Protein AF-A0A257PI88-F1 (afdb_monomer)

Structure (mmCIF, N/CA/C/O backbone):
data_AF-A0A257PI88-F1
#
_entry.id   AF-A0A257PI88-F1
#
loop_
_atom_site.group_PDB
_atom_site.id
_atom_site.type_symbol
_atom_site.label_atom_id
_atom_site.label_alt_id
_atom_site.label_comp_id
_atom_site.label_asym_id
_atom_site.label_entity_id
_atom_site.label_seq_id
_atom_site.pdbx_PDB_ins_code
_atom_site.Cartn_x
_atom_site.Cartn_y
_atom_site.Cartn_z
_atom_site.occupancy
_atom_site.B_iso_or_equiv
_atom_site.auth_seq_id
_atom_site.auth_comp_id
_atom_site.auth_asym_id
_atom_site.auth_atom_id
_atom_site.pdbx_PDB_model_num
ATOM 1 N N . MET A 1 1 ? -7.102 11.165 6.291 1.00 82.50 1 MET A N 1
ATOM 2 C CA . MET A 1 1 ? -8.168 10.139 6.265 1.00 82.50 1 MET A CA 1
ATOM 3 C C . MET A 1 1 ? -8.264 9.341 7.558 1.00 82.50 1 MET A C 1
ATOM 5 O O . MET A 1 1 ? -9.272 9.478 8.223 1.00 82.50 1 MET A O 1
ATOM 9 N N . ARG A 1 2 ? -7.258 8.541 7.948 1.00 88.25 2 ARG A N 1
ATOM 10 C CA . ARG A 1 2 ? -7.334 7.703 9.169 1.00 88.25 2 ARG A CA 1
ATOM 11 C C . ARG A 1 2 ? -7.751 8.501 10.415 1.00 88.25 2 ARG A C 1
ATOM 13 O O . ARG A 1 2 ? -8.735 8.146 11.039 1.00 88.25 2 ARG A O 1
ATOM 20 N N . VAL A 1 3 ? -7.130 9.664 10.641 1.00 89.06 3 VAL A N 1
ATOM 21 C CA . VAL A 1 3 ? -7.509 10.586 11.733 1.00 89.06 3 VAL A CA 1
ATOM 22 C C . VAL A 1 3 ? -8.974 11.042 11.683 1.00 89.06 3 VAL A C 1
ATOM 24 O O . VAL A 1 3 ? -9.601 11.195 12.724 1.00 89.06 3 VAL A O 1
ATOM 27 N N . PHE A 1 4 ? -9.549 11.224 10.490 1.00 88.81 4 PHE A N 1
ATOM 28 C CA . PHE A 1 4 ? -10.968 11.558 10.350 1.00 88.81 4 PHE A CA 1
ATOM 29 C C . PHE A 1 4 ? -11.846 10.378 10.777 1.00 88.81 4 PHE A C 1
ATOM 31 O O . PHE A 1 4 ? -12.784 10.591 11.530 1.00 88.81 4 PHE A O 1
ATOM 38 N N . LEU A 1 5 ? -11.517 9.145 10.358 1.00 88.12 5 LEU A N 1
ATOM 39 C CA . LEU A 1 5 ? -12.254 7.948 10.790 1.00 88.12 5 LEU A CA 1
ATOM 40 C C . LEU A 1 5 ? -12.202 7.783 12.305 1.00 88.12 5 LEU A C 1
ATOM 42 O O . LEU A 1 5 ? -13.233 7.525 12.905 1.00 88.12 5 LEU A O 1
ATOM 46 N N . HIS A 1 6 ? -11.036 7.986 12.925 1.00 87.75 6 HIS A N 1
ATOM 47 C CA . HIS A 1 6 ? -10.910 7.900 14.381 1.00 87.75 6 HIS A CA 1
ATOM 48 C C . HIS A 1 6 ? -11.809 8.891 15.104 1.00 87.75 6 HIS A C 1
ATOM 50 O O . HIS A 1 6 ? -12.563 8.486 15.980 1.00 87.75 6 HIS A O 1
ATOM 56 N N . ASN A 1 7 ? -11.786 10.164 14.707 1.00 89.81 7 ASN A N 1
ATOM 57 C CA . ASN A 1 7 ? -12.647 11.170 15.329 1.00 89.81 7 ASN A CA 1
ATOM 58 C C . ASN A 1 7 ? -14.136 10.911 15.048 1.00 89.81 7 ASN A C 1
ATOM 60 O O . ASN A 1 7 ? -14.965 11.118 15.925 1.00 89.81 7 ASN A O 1
ATOM 64 N N . TYR A 1 8 ? -14.478 10.445 13.845 1.00 89.25 8 TYR A N 1
ATOM 65 C CA . TYR A 1 8 ? -15.864 10.177 13.464 1.00 89.25 8 TYR A CA 1
ATOM 66 C C . TYR A 1 8 ? -16.458 8.962 14.193 1.00 89.25 8 TYR A C 1
ATOM 68 O O . TYR A 1 8 ? -17.615 9.011 14.597 1.00 89.25 8 TYR A O 1
ATOM 76 N N . ILE A 1 9 ? -15.675 7.891 14.362 1.00 85.81 9 ILE A N 1
ATOM 77 C CA . ILE A 1 9 ? -16.125 6.630 14.970 1.00 85.81 9 ILE A CA 1
ATOM 78 C C . ILE A 1 9 ? -16.066 6.698 16.495 1.00 85.81 9 ILE A C 1
ATOM 80 O O . ILE A 1 9 ? -17.042 6.358 17.150 1.00 85.81 9 ILE A O 1
ATOM 84 N N . ALA A 1 10 ? -14.933 7.124 17.061 1.00 85.06 10 ALA A N 1
ATOM 85 C CA . ALA A 1 10 ? -14.736 7.108 18.511 1.00 85.06 10 ALA A CA 1
ATOM 86 C C . ALA A 1 10 ? -15.400 8.298 19.219 1.00 85.06 10 ALA A C 1
ATOM 88 O O . ALA A 1 10 ? -15.566 8.248 20.432 1.00 85.06 10 ALA A O 1
ATOM 89 N N . GLN A 1 11 ? -15.738 9.362 18.476 1.00 89.06 11 GLN A N 1
ATOM 90 C CA . GLN A 1 11 ? -16.350 10.595 18.991 1.00 89.06 11 GLN A CA 1
ATOM 91 C C . GLN A 1 11 ? -15.716 11.091 20.310 1.00 89.06 11 GLN A C 1
ATOM 93 O O . GLN A 1 11 ? -16.428 11.325 21.286 1.00 89.06 11 GLN A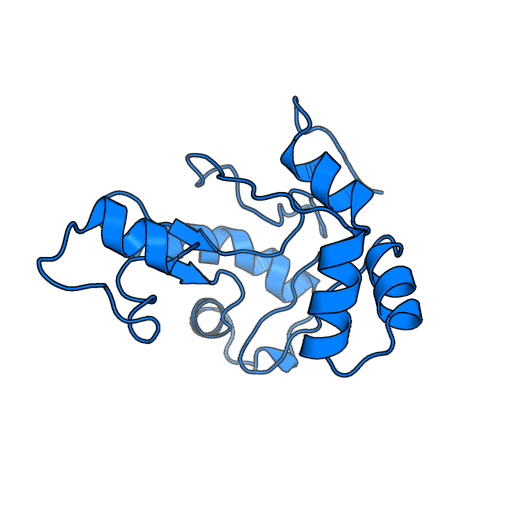 O 1
ATOM 98 N N . PRO A 1 12 ? -14.376 11.220 20.378 1.00 88.75 12 PRO A N 1
ATOM 99 C CA . PRO A 1 12 ? -13.703 11.601 21.612 1.00 88.75 12 PRO A CA 1
ATOM 100 C C . PRO A 1 12 ? -13.987 13.067 21.972 1.00 88.75 12 PRO A C 1
ATOM 102 O O . PRO A 1 12 ? -14.122 13.918 21.095 1.00 88.75 12 PRO A O 1
ATOM 105 N N . GLU A 1 13 ? -13.953 13.387 23.267 1.00 93.31 13 GLU A N 1
ATOM 106 C CA . GLU A 1 13 ? -14.075 14.766 23.778 1.00 93.31 13 GLU A CA 1
ATOM 107 C C . GLU A 1 13 ? -12.959 15.701 23.273 1.00 93.31 13 GLU A C 1
ATOM 109 O O . GLU A 1 13 ? -13.121 16.919 23.211 1.00 93.31 13 GLU A O 1
ATOM 114 N N . THR A 1 14 ? -11.801 15.142 22.905 1.00 92.81 14 THR A N 1
ATOM 115 C CA . THR A 1 14 ? -10.667 15.895 22.350 1.00 92.81 14 THR A CA 1
ATOM 116 C C . THR A 1 14 ? -10.189 15.283 21.034 1.00 92.81 14 THR A C 1
ATOM 118 O O . THR A 1 14 ? -10.302 14.069 20.859 1.00 92.81 14 THR A O 1
ATOM 121 N N . PRO A 1 15 ? -9.633 16.085 20.102 1.00 91.19 15 PRO A N 1
ATOM 122 C CA . PRO A 1 15 ? -9.213 15.578 18.801 1.00 91.19 15 PRO A CA 1
ATOM 123 C C . PRO A 1 15 ? -8.212 14.422 18.896 1.00 91.19 15 PRO A C 1
ATOM 125 O O . PRO A 1 15 ? -7.188 14.521 19.574 1.00 91.19 15 PRO A O 1
ATOM 128 N N . TYR A 1 16 ? -8.475 13.349 18.149 1.00 89.31 16 TYR A N 1
ATOM 129 C CA . TYR A 1 16 ? -7.611 12.168 18.135 1.00 89.31 16 TYR A CA 1
ATOM 130 C C . TYR A 1 16 ? -6.194 12.497 17.641 1.00 89.31 16 TYR A C 1
ATOM 132 O O . TYR A 1 16 ? -6.015 13.172 16.621 1.00 89.31 16 TYR A O 1
ATOM 140 N N . SER A 1 17 ? -5.178 11.970 18.327 1.00 87.88 17 SER A N 1
ATOM 141 C CA . SER A 1 17 ? -3.773 1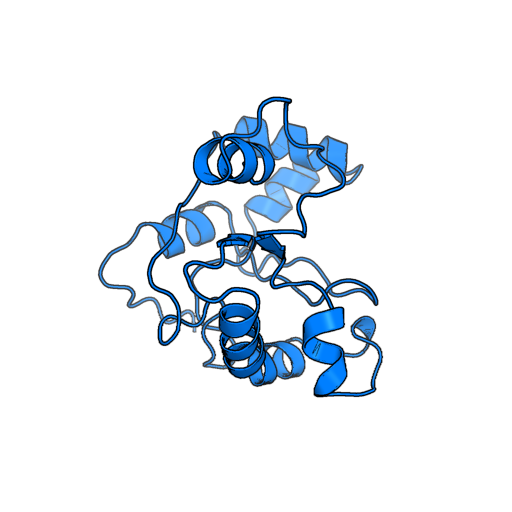2.194 17.977 1.00 87.88 17 SER A CA 1
ATOM 142 C C . SER A 1 17 ? -3.382 11.480 16.681 1.00 87.88 17 SER A C 1
ATOM 144 O O . SER A 1 17 ? -3.657 10.294 16.492 1.00 87.88 17 SER A O 1
ATOM 146 N N . ILE A 1 18 ? -2.635 12.168 15.811 1.00 85.38 18 ILE A N 1
ATOM 147 C CA . ILE A 1 18 ? -2.070 11.572 14.588 1.00 85.38 18 ILE A CA 1
ATOM 148 C C . ILE A 1 18 ? -1.046 10.460 14.881 1.00 85.38 18 ILE A C 1
ATOM 150 O O . ILE A 1 18 ? -0.767 9.632 14.016 1.00 85.38 18 ILE A O 1
ATOM 154 N N . ASN A 1 19 ? -0.506 10.412 16.099 1.00 86.12 19 ASN A N 1
ATOM 155 C CA . ASN A 1 19 ? 0.454 9.388 16.513 1.00 86.12 19 ASN A CA 1
ATOM 156 C C . ASN A 1 19 ? -0.223 8.139 17.104 1.00 86.12 19 ASN A C 1
ATOM 158 O O . ASN A 1 19 ? 0.450 7.138 17.309 1.00 86.12 19 ASN A O 1
ATOM 162 N N . ALA A 1 20 ? -1.539 8.177 17.336 1.00 82.56 20 ALA A N 1
ATOM 163 C CA . ALA A 1 20 ? -2.323 7.080 17.910 1.00 82.56 20 ALA A CA 1
ATOM 164 C C . ALA A 1 20 ? -3.193 6.358 16.857 1.00 82.56 20 ALA A C 1
ATOM 166 O O . ALA A 1 20 ? -4.140 5.644 17.159 1.00 82.56 20 ALA A O 1
ATOM 167 N N . LEU A 1 21 ? -2.900 6.530 15.562 1.00 83.19 21 LEU A N 1
ATOM 168 C CA . LEU A 1 21 ? -3.774 6.019 14.496 1.00 83.19 21 LEU A CA 1
ATOM 169 C C . LEU A 1 21 ? -3.814 4.481 14.405 1.00 83.19 21 LEU A C 1
ATOM 171 O O . LEU A 1 21 ? -4.609 3.932 13.640 1.00 83.19 21 LEU A O 1
ATOM 175 N N . THR A 1 22 ? -2.950 3.766 15.116 1.00 81.38 22 THR A N 1
ATOM 176 C CA . THR A 1 22 ? -2.940 2.298 15.136 1.00 81.38 22 THR A CA 1
ATOM 177 C C . THR A 1 22 ? -4.045 1.687 15.990 1.00 81.38 22 THR A C 1
ATOM 179 O O . THR A 1 22 ? -4.303 0.502 15.831 1.00 81.38 22 THR A O 1
ATOM 182 N N . ASP A 1 23 ? -4.737 2.480 16.810 1.00 77.00 23 ASP A N 1
ATOM 183 C CA . ASP A 1 23 ? -5.718 1.971 17.778 1.00 77.00 23 ASP A CA 1
ATOM 184 C C . ASP A 1 23 ? -6.936 1.313 17.106 1.00 77.00 23 ASP A C 1
ATOM 186 O O . ASP A 1 23 ? -7.434 0.301 17.579 1.00 77.00 23 ASP A O 1
ATOM 190 N N . PHE A 1 24 ? -7.372 1.839 15.954 1.00 76.19 24 PHE A N 1
ATOM 191 C CA . PHE A 1 24 ? -8.518 1.289 15.197 1.00 76.19 24 PHE A CA 1
ATOM 192 C C . PHE A 1 24 ? -8.238 1.034 13.716 1.00 76.19 24 PHE A C 1
ATOM 194 O O . PHE A 1 24 ? -9.108 0.577 12.973 1.00 76.19 24 PHE A O 1
ATOM 201 N N . THR A 1 25 ? -7.048 1.400 13.233 1.00 87.94 25 THR A N 1
ATOM 202 C CA . THR A 1 25 ? -6.715 1.222 11.817 1.00 87.94 25 THR A CA 1
ATOM 203 C C . THR A 1 25 ? -5.318 0.658 11.653 1.00 87.94 25 THR A C 1
ATOM 205 O O . THR A 1 25 ? -4.378 1.126 12.294 1.00 87.94 25 THR A O 1
ATOM 208 N N . ALA A 1 26 ? -5.153 -0.267 10.716 1.00 92.00 26 ALA A N 1
ATOM 209 C CA . ALA A 1 26 ? -3.854 -0.830 10.373 1.00 92.00 26 ALA A CA 1
ATOM 210 C C . ALA A 1 26 ? -3.432 -0.439 8.951 1.00 92.00 26 ALA A C 1
ATOM 212 O O . ALA A 1 26 ? -4.225 0.047 8.140 1.00 92.00 26 ALA A O 1
ATOM 213 N N . VAL A 1 27 ? -2.148 -0.627 8.657 1.00 94.06 27 VAL A N 1
ATOM 214 C CA . VAL A 1 27 ? -1.588 -0.501 7.309 1.00 94.06 27 VAL A CA 1
ATOM 215 C C . VAL A 1 27 ? -1.241 -1.905 6.846 1.00 94.06 27 VAL A C 1
ATOM 217 O O . VAL A 1 27 ? -0.401 -2.547 7.469 1.00 94.06 27 VAL A O 1
ATOM 220 N N . GLU A 1 28 ? -1.885 -2.385 5.781 1.00 94.69 28 GLU A N 1
ATOM 221 C CA . GLU A 1 28 ? -1.734 -3.783 5.343 1.00 94.69 28 GLU A CA 1
ATOM 222 C C . GLU A 1 28 ? -0.286 -4.123 4.984 1.00 94.69 28 GLU A C 1
ATOM 224 O O . GLU A 1 28 ? 0.161 -5.240 5.218 1.00 94.69 28 GLU A O 1
ATOM 229 N N . SER A 1 29 ? 0.460 -3.148 4.464 1.00 96.62 29 SER A N 1
ATOM 230 C CA . SER A 1 29 ? 1.836 -3.337 4.026 1.00 96.62 29 SER A CA 1
ATOM 231 C C . SER A 1 29 ? 2.855 -3.371 5.166 1.00 96.62 29 SER A C 1
ATOM 233 O O . SER A 1 29 ? 4.041 -3.529 4.898 1.00 96.62 29 SER A O 1
ATOM 235 N N . ALA A 1 30 ? 2.458 -3.235 6.436 1.00 96.94 30 ALA A N 1
ATOM 236 C CA . ALA A 1 30 ? 3.409 -3.287 7.545 1.00 96.94 30 ALA A CA 1
ATOM 237 C C . ALA A 1 30 ? 4.027 -4.691 7.691 1.00 96.94 30 ALA A C 1
ATOM 239 O O . ALA A 1 30 ? 3.319 -5.683 7.876 1.00 96.94 30 ALA A O 1
ATOM 240 N N . ALA A 1 31 ? 5.362 -4.769 7.668 1.00 97.06 31 ALA A N 1
ATOM 241 C CA . ALA A 1 31 ? 6.115 -6.026 7.741 1.00 97.06 31 ALA A CA 1
ATOM 242 C C . ALA A 1 31 ? 5.799 -6.860 8.995 1.00 97.06 31 ALA A C 1
ATOM 244 O O . ALA A 1 31 ? 5.832 -8.090 8.949 1.00 97.06 31 ALA A O 1
ATOM 245 N N . ALA A 1 32 ? 5.428 -6.197 10.095 1.00 96.38 32 ALA A N 1
ATOM 246 C CA . ALA A 1 32 ? 5.065 -6.834 11.359 1.00 96.38 32 ALA A CA 1
ATOM 247 C C . ALA A 1 32 ? 3.943 -7.878 11.218 1.00 96.38 32 ALA A C 1
ATOM 249 O O . ALA A 1 32 ? 3.951 -8.870 11.938 1.00 96.38 32 ALA A O 1
ATOM 250 N N . PHE A 1 33 ? 3.017 -7.704 10.269 1.00 97.06 33 PHE A N 1
ATOM 251 C CA . PHE A 1 33 ? 1.936 -8.670 10.050 1.00 97.06 33 PHE A CA 1
ATOM 252 C C . PHE A 1 33 ? 2.372 -9.912 9.261 1.00 97.06 33 PHE A C 1
ATOM 254 O O . PHE A 1 33 ? 1.684 -10.928 9.279 1.00 97.06 33 PHE A O 1
ATOM 261 N N . PHE A 1 34 ? 3.522 -9.859 8.587 1.00 97.81 34 PHE A N 1
ATOM 262 C CA . PHE A 1 34 ? 4.074 -10.979 7.822 1.00 97.81 34 PHE A CA 1
ATOM 263 C C . PHE A 1 34 ? 5.098 -11.785 8.629 1.00 97.81 34 PHE A C 1
ATOM 265 O O . PHE A 1 34 ? 5.243 -12.983 8.393 1.00 97.81 34 PHE A O 1
ATOM 272 N N . ALA A 1 35 ? 5.763 -11.158 9.604 1.00 96.44 35 ALA A N 1
ATOM 273 C CA . ALA A 1 35 ? 6.795 -11.775 10.440 1.00 96.44 35 ALA A CA 1
ATOM 274 C C . ALA A 1 35 ? 6.369 -13.075 11.166 1.00 96.44 35 ALA A C 1
ATOM 276 O O . ALA A 1 35 ? 7.190 -13.988 11.248 1.00 96.44 35 ALA A O 1
ATOM 277 N N . PRO A 1 36 ? 5.110 -13.250 11.631 1.00 96.81 36 PRO A N 1
ATOM 278 C CA . PRO A 1 36 ? 4.670 -14.523 12.215 1.00 96.81 36 PRO A CA 1
ATOM 279 C C . PRO A 1 36 ? 4.709 -15.710 11.241 1.00 96.81 36 PRO A C 1
ATOM 281 O O . PRO A 1 36 ? 4.628 -16.862 11.663 1.00 96.81 36 PRO A O 1
ATOM 284 N N . TYR A 1 37 ? 4.798 -15.443 9.937 1.00 97.25 37 TYR A N 1
ATOM 285 C CA . TYR A 1 37 ? 4.702 -16.449 8.885 1.00 97.25 37 TYR A CA 1
ATOM 286 C C . TYR A 1 37 ? 6.013 -16.788 8.197 1.00 97.25 37 TYR A C 1
ATOM 288 O O . TYR A 1 37 ? 6.087 -17.821 7.527 1.00 97.25 37 TYR A O 1
ATOM 296 N N . ASP A 1 38 ? 7.009 -15.923 8.325 1.00 95.94 38 ASP A N 1
ATOM 297 C CA . ASP A 1 38 ? 8.325 -16.093 7.733 1.00 95.94 38 ASP A CA 1
ATOM 298 C C . ASP A 1 38 ? 9.328 -15.261 8.539 1.00 95.94 38 ASP A C 1
ATOM 300 O O . ASP A 1 38 ? 9.146 -14.059 8.719 1.00 95.94 38 ASP A O 1
ATOM 304 N N . ALA A 1 39 ? 10.369 -15.920 9.045 1.00 95.00 39 ALA A N 1
ATOM 305 C CA . ALA A 1 39 ? 11.361 -15.307 9.923 1.00 95.00 39 ALA A CA 1
ATOM 306 C C . ALA A 1 39 ? 12.405 -14.463 9.170 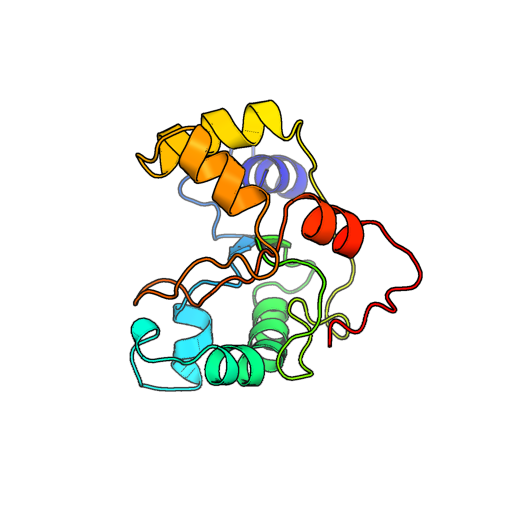1.00 95.00 39 ALA A C 1
ATOM 308 O O . ALA A 1 39 ? 13.208 -13.778 9.806 1.00 95.00 39 ALA A O 1
ATOM 309 N N . ARG A 1 40 ? 12.444 -14.525 7.830 1.00 96.38 40 ARG A N 1
ATOM 310 C CA . ARG A 1 40 ? 13.334 -13.665 7.039 1.00 96.38 40 ARG A CA 1
ATOM 311 C C . ARG A 1 40 ? 12.907 -12.195 7.193 1.00 96.38 40 ARG A C 1
ATOM 313 O O . ARG A 1 40 ? 11.716 -11.919 7.336 1.00 96.38 40 ARG A O 1
ATOM 320 N N . PRO A 1 41 ? 13.845 -11.235 7.115 1.00 95.06 41 PRO A N 1
ATOM 321 C CA . PRO A 1 41 ? 13.484 -9.822 7.076 1.00 95.06 41 PRO A CA 1
ATOM 322 C C . PRO A 1 41 ? 12.594 -9.527 5.862 1.00 95.06 41 PRO A C 1
ATOM 324 O O . PRO A 1 41 ? 12.786 -10.105 4.790 1.00 95.06 41 PRO A O 1
ATOM 327 N N . ALA A 1 42 ? 11.641 -8.602 6.003 1.00 94.38 42 ALA A N 1
ATOM 328 C CA . ALA A 1 42 ? 10.680 -8.304 4.937 1.00 94.38 42 ALA A CA 1
ATOM 329 C C . ALA A 1 42 ? 11.337 -7.771 3.651 1.00 94.38 42 ALA A C 1
ATOM 331 O O . ALA A 1 42 ? 10.815 -8.003 2.559 1.00 94.38 42 ALA A O 1
ATOM 332 N N . SER A 1 43 ? 12.515 -7.145 3.748 1.00 94.00 43 SER A N 1
ATOM 333 C CA . SER A 1 43 ? 13.318 -6.751 2.582 1.00 94.00 43 SER A CA 1
ATOM 334 C C . SER A 1 43 ? 13.807 -7.936 1.739 1.00 94.00 43 SER A C 1
ATOM 336 O O . SER A 1 43 ? 14.092 -7.762 0.554 1.00 94.00 43 SER A O 1
ATOM 338 N N . ALA A 1 44 ? 13.877 -9.140 2.315 1.00 95.75 44 ALA A N 1
ATOM 339 C CA . ALA A 1 44 ? 14.259 -10.368 1.623 1.00 95.75 44 ALA A CA 1
ATOM 340 C C . ALA A 1 44 ? 13.069 -11.093 0.973 1.00 95.75 44 ALA A C 1
ATOM 342 O O . ALA A 1 44 ? 13.269 -12.101 0.289 1.00 95.75 44 ALA A O 1
ATOM 343 N N . PHE A 1 45 ? 11.835 -10.621 1.173 1.00 97.06 45 PHE A N 1
ATOM 344 C CA . PHE A 1 45 ? 10.677 -11.223 0.527 1.00 97.06 45 PHE A CA 1
ATOM 345 C C . PHE A 1 45 ? 10.608 -10.848 -0.951 1.00 97.06 45 PHE A C 1
ATOM 347 O O . PHE A 1 45 ? 10.680 -9.680 -1.340 1.00 97.06 45 PHE A O 1
ATOM 354 N N . SER A 1 46 ? 10.380 -11.854 -1.791 1.00 96.81 46 SER A N 1
ATOM 355 C CA . SER A 1 46 ? 9.958 -11.621 -3.166 1.00 96.81 46 SER A CA 1
ATOM 356 C C . SER A 1 46 ? 8.510 -11.117 -3.215 1.00 96.81 46 SER A C 1
ATOM 358 O O . SER A 1 46 ? 7.733 -11.257 -2.266 1.00 96.81 46 SER A O 1
ATOM 360 N N . THR A 1 47 ? 8.096 -10.574 -4.363 1.00 96.56 47 THR A N 1
ATOM 361 C CA . THR A 1 47 ? 6.684 -10.215 -4.564 1.00 96.56 47 THR A CA 1
ATOM 362 C C . THR A 1 47 ? 5.773 -11.440 -4.464 1.00 96.56 47 THR A C 1
ATOM 364 O O . THR A 1 47 ? 4.671 -11.337 -3.937 1.00 96.56 47 THR A O 1
ATOM 367 N N . ALA A 1 48 ? 6.237 -12.613 -4.903 1.00 97.44 48 ALA A N 1
ATOM 368 C CA . ALA A 1 48 ? 5.496 -13.866 -4.782 1.00 97.44 48 ALA A CA 1
ATOM 369 C C . ALA A 1 48 ? 5.352 -14.320 -3.320 1.00 97.44 48 ALA A C 1
ATOM 371 O O . ALA A 1 48 ? 4.269 -14.755 -2.929 1.00 97.44 48 ALA A O 1
ATOM 372 N N . ASP A 1 49 ? 6.399 -14.162 -2.500 1.00 97.81 49 ASP A N 1
ATOM 373 C CA . ASP A 1 49 ? 6.356 -14.484 -1.066 1.00 97.81 49 ASP A CA 1
ATOM 374 C C . ASP A 1 49 ? 5.262 -13.687 -0.353 1.00 97.81 49 ASP A C 1
ATOM 376 O O . ASP A 1 49 ? 4.376 -14.259 0.283 1.00 97.81 49 ASP A O 1
ATOM 380 N N . VAL A 1 50 ? 5.291 -12.362 -0.513 1.00 97.75 50 VAL A N 1
ATOM 381 C CA . VAL A 1 50 ? 4.312 -11.459 0.103 1.00 97.75 50 VAL A CA 1
ATOM 382 C C . VAL A 1 50 ? 2.904 -11.765 -0.403 1.00 97.75 50 VAL A C 1
ATOM 384 O O . VAL A 1 50 ? 1.983 -11.863 0.406 1.00 97.75 50 VAL A O 1
ATOM 387 N N . GLN A 1 51 ? 2.717 -11.973 -1.713 1.00 97.69 51 GLN A N 1
ATOM 388 C CA . GLN A 1 51 ? 1.396 -12.289 -2.264 1.00 97.69 51 GLN A CA 1
ATOM 389 C C . GLN A 1 51 ? 0.834 -13.597 -1.720 1.00 97.69 51 GLN A C 1
ATOM 391 O O . GLN A 1 51 ? -0.323 -13.629 -1.320 1.00 97.69 51 GLN A O 1
ATOM 396 N N . ARG A 1 52 ? 1.645 -14.653 -1.627 1.00 98.00 52 ARG A N 1
ATOM 397 C CA . ARG A 1 52 ? 1.217 -15.940 -1.062 1.00 98.00 52 ARG A CA 1
ATOM 398 C C . ARG A 1 52 ? 0.734 -15.804 0.385 1.00 98.00 52 ARG A C 1
ATOM 400 O O . ARG A 1 52 ? -0.197 -16.494 0.789 1.00 98.00 52 ARG A O 1
ATOM 407 N N . LEU A 1 53 ? 1.369 -14.934 1.171 1.00 98.00 53 LEU A N 1
ATOM 408 C CA . LEU A 1 53 ? 1.025 -14.710 2.578 1.00 98.00 53 LEU A CA 1
ATOM 409 C C . LEU A 1 53 ? -0.185 -13.787 2.766 1.00 98.00 53 LEU A C 1
ATOM 411 O O . LEU A 1 53 ? -0.903 -13.907 3.761 1.00 98.00 53 LEU A O 1
ATOM 415 N N . ARG A 1 54 ? -0.427 -12.889 1.809 1.00 97.62 54 ARG A N 1
ATOM 416 C CA . ARG A 1 54 ? -1.382 -11.787 1.930 1.00 97.62 54 ARG A CA 1
ATOM 417 C C . ARG A 1 54 ? -2.813 -12.208 2.312 1.00 97.62 54 ARG A C 1
ATOM 419 O O . ARG A 1 54 ? -3.366 -11.561 3.197 1.00 97.62 54 ARG A O 1
ATOM 426 N N . PRO A 1 55 ? -3.422 -13.283 1.766 1.00 97.88 55 PRO A N 1
ATOM 427 C CA . PRO A 1 55 ? -4.769 -13.690 2.171 1.00 97.88 55 PRO A CA 1
ATOM 428 C C . PRO A 1 55 ? -4.884 -14.038 3.651 1.00 97.88 55 PRO A C 1
ATOM 430 O O . PRO A 1 55 ? -5.863 -13.672 4.296 1.00 97.88 55 PRO A O 1
ATOM 433 N N . ARG A 1 56 ? -3.864 -14.705 4.194 1.00 97.75 56 ARG A N 1
ATOM 434 C CA . ARG A 1 56 ? -3.826 -15.083 5.603 1.00 97.75 56 ARG A CA 1
ATOM 435 C C . ARG A 1 56 ? -3.565 -13.868 6.494 1.00 97.75 56 ARG A C 1
ATOM 437 O O . ARG A 1 56 ? -4.279 -13.682 7.468 1.00 97.75 56 ARG A O 1
ATOM 444 N N . VAL A 1 57 ? -2.635 -12.997 6.095 1.00 97.62 57 VAL A N 1
ATOM 445 C CA . VAL A 1 57 ? -2.397 -11.714 6.777 1.00 97.62 57 VAL A CA 1
ATOM 446 C C . VAL A 1 57 ? -3.673 -10.871 6.837 1.00 97.62 57 VAL A C 1
ATOM 448 O O . VAL A 1 57 ? -4.030 -10.371 7.897 1.00 97.62 57 VAL A O 1
ATOM 451 N N . HIS A 1 58 ? -4.409 -10.750 5.731 1.00 97.44 58 HIS A N 1
ATOM 452 C CA . HIS A 1 58 ? -5.688 -10.041 5.723 1.00 97.44 58 HIS A CA 1
ATOM 453 C C . HIS A 1 58 ? -6.722 -10.682 6.655 1.00 97.44 58 HIS A C 1
ATOM 455 O O . HIS A 1 58 ? -7.436 -9.955 7.338 1.00 97.44 58 HIS A O 1
ATOM 461 N N . ALA A 1 59 ? -6.793 -12.015 6.718 1.00 96.06 59 ALA A N 1
ATOM 462 C CA . ALA A 1 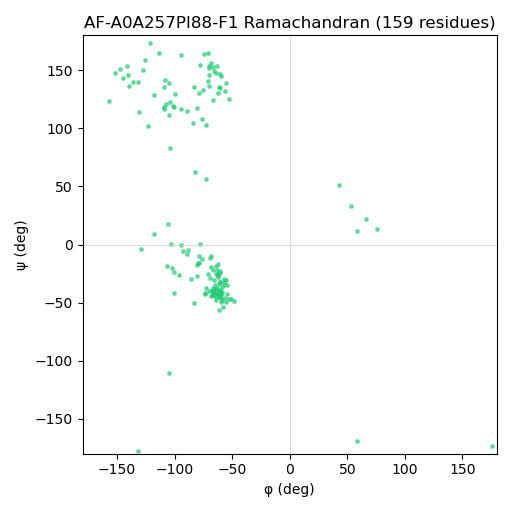59 ? -7.701 -12.707 7.629 1.00 96.06 59 ALA A CA 1
ATOM 463 C C . ALA A 1 59 ? -7.373 -12.436 9.109 1.00 96.06 59 ALA A C 1
ATOM 465 O O . ALA A 1 59 ? -8.292 -12.269 9.909 1.00 96.06 59 ALA A O 1
ATOM 466 N N . ASP A 1 60 ? -6.093 -12.343 9.474 1.00 95.81 60 ASP A N 1
ATOM 467 C CA . ASP A 1 60 ? -5.690 -11.988 10.841 1.00 95.81 60 ASP A CA 1
ATOM 468 C C . ASP A 1 60 ? -5.935 -10.520 11.160 1.00 95.81 60 ASP A C 1
ATOM 470 O O . ASP A 1 60 ? -6.344 -10.192 12.269 1.00 95.81 60 ASP A O 1
ATOM 474 N N . LEU A 1 61 ? -5.724 -9.631 10.185 1.00 94.94 61 LEU A N 1
ATOM 475 C CA . LEU A 1 61 ? -6.012 -8.208 10.344 1.00 94.94 61 LEU A CA 1
ATOM 476 C C . LEU A 1 61 ? -7.479 -7.967 10.716 1.00 94.94 61 LEU A C 1
ATOM 478 O O . LEU A 1 61 ? -7.762 -7.043 11.471 1.00 94.94 61 LEU A O 1
ATOM 482 N N . MET A 1 62 ? -8.407 -8.806 10.242 1.00 91.94 62 MET A N 1
ATOM 483 C CA . MET A 1 62 ? -9.825 -8.718 10.620 1.00 91.94 62 MET A CA 1
ATOM 484 C C . MET A 1 62 ? -10.093 -9.110 12.077 1.00 91.94 62 MET A C 1
ATOM 486 O O . MET A 1 62 ? -11.182 -8.864 12.571 1.00 91.94 62 MET A O 1
ATOM 490 N N . ARG A 1 63 ? -9.114 -9.694 12.777 1.00 91.19 63 ARG A N 1
ATOM 491 C CA . ARG A 1 63 ? -9.207 -10.054 14.200 1.00 91.19 63 ARG A CA 1
ATOM 492 C C . ARG A 1 63 ? -8.639 -8.983 15.128 1.00 91.19 63 ARG A C 1
ATOM 494 O O . ARG A 1 63 ? -8.642 -9.180 16.337 1.00 91.19 63 ARG A O 1
ATOM 501 N N . LEU A 1 64 ? -8.125 -7.875 14.584 1.00 88.06 64 LEU A N 1
ATOM 502 C CA . LEU A 1 64 ? -7.589 -6.775 15.393 1.00 88.06 64 LEU A CA 1
ATOM 503 C C . LEU A 1 64 ? -8.666 -6.060 16.218 1.00 88.06 64 LEU A C 1
ATOM 505 O O . LEU A 1 64 ? -8.332 -5.406 17.200 1.00 88.06 64 LEU A O 1
ATOM 509 N N . HIS A 1 65 ? -9.933 -6.162 15.817 1.00 83.75 65 HIS A N 1
ATOM 510 C CA . HIS A 1 65 ? -11.065 -5.584 16.530 1.00 83.75 65 HIS A CA 1
ATOM 511 C C . HIS A 1 65 ? -12.299 -6.474 16.343 1.00 83.75 65 HIS A C 1
ATOM 513 O O . HIS A 1 65 ? -12.412 -7.141 15.317 1.00 83.75 65 HIS A O 1
ATOM 519 N N . GLU A 1 66 ? -13.215 -6.480 17.313 1.00 79.31 66 GLU A N 1
ATOM 520 C CA . GLU A 1 66 ? -14.398 -7.363 17.292 1.00 79.31 66 GLU A CA 1
ATOM 521 C C . GLU A 1 66 ? -15.443 -6.971 16.230 1.00 79.31 66 GLU A C 1
ATOM 523 O O . GLU A 1 66 ? -16.171 -7.833 15.745 1.00 79.31 66 GLU A O 1
ATOM 528 N N . ASP A 1 67 ? -15.470 -5.694 15.830 1.00 82.69 67 ASP A N 1
ATOM 529 C CA . ASP A 1 67 ? -16.413 -5.144 14.850 1.00 82.69 67 ASP A CA 1
ATOM 530 C C . ASP A 1 67 ? -15.747 -4.886 13.479 1.00 82.69 67 ASP A C 1
ATOM 532 O O . ASP A 1 67 ? -15.407 -5.803 12.733 1.00 82.69 67 ASP A O 1
ATOM 536 N N . LEU A 1 68 ? -15.574 -3.612 13.107 1.00 80.56 68 LEU A N 1
ATOM 537 C CA . LEU A 1 68 ? -15.005 -3.184 11.832 1.00 80.56 68 LEU A CA 1
ATOM 538 C C . LEU A 1 68 ? -13.537 -2.800 11.997 1.00 80.56 68 LEU A C 1
ATOM 540 O O . LEU A 1 68 ? -13.196 -1.939 12.806 1.00 80.56 68 LEU A O 1
ATOM 544 N N . VAL A 1 69 ? -12.683 -3.356 11.138 1.00 87.88 69 VAL A N 1
ATOM 545 C CA . VAL A 1 69 ? -11.274 -2.964 11.042 1.00 87.88 69 VAL A CA 1
ATOM 546 C C . VAL A 1 69 ? -11.043 -2.171 9.760 1.00 87.88 69 VAL A C 1
ATOM 548 O O . VAL A 1 69 ? -11.247 -2.666 8.650 1.00 87.88 69 VAL A O 1
ATOM 551 N N . PHE A 1 70 ? -10.566 -0.934 9.892 1.00 91.25 70 PHE A N 1
ATOM 552 C CA . PHE A 1 70 ? -10.185 -0.124 8.736 1.00 91.25 70 PHE A CA 1
ATOM 553 C C . PHE A 1 70 ? -8.723 -0.363 8.370 1.00 91.25 70 PHE A C 1
ATOM 555 O O . PHE A 1 70 ? -7.801 0.002 9.104 1.00 91.25 70 PHE A O 1
ATOM 562 N N . ILE A 1 71 ? -8.506 -0.928 7.186 1.00 94.69 71 ILE A N 1
ATOM 563 C CA . ILE A 1 71 ? -7.172 -1.186 6.650 1.00 94.69 71 ILE A CA 1
ATOM 564 C C . ILE A 1 71 ? -6.839 -0.150 5.582 1.00 94.69 71 ILE A C 1
ATOM 566 O O . ILE A 1 71 ? -7.538 -0.010 4.579 1.00 94.69 71 ILE A O 1
ATOM 570 N N . LYS A 1 72 ? -5.739 0.578 5.782 1.00 95.31 72 LYS A N 1
ATOM 571 C CA . LYS A 1 72 ? -5.155 1.435 4.750 1.00 95.31 72 LYS A CA 1
ATOM 572 C C . LYS A 1 72 ? -4.267 0.588 3.840 1.00 95.31 72 LYS A C 1
ATOM 574 O O . LYS A 1 72 ? -3.412 -0.151 4.323 1.00 95.31 72 LYS A O 1
ATOM 579 N N . THR A 1 73 ? -4.392 0.798 2.533 1.00 96.56 73 THR A N 1
ATOM 580 C CA . THR A 1 73 ? -3.515 0.221 1.506 1.00 96.56 73 THR A CA 1
ATOM 581 C C . THR A 1 73 ? -3.250 1.233 0.391 1.00 96.56 73 THR A C 1
ATOM 583 O O . THR A 1 73 ? -4.060 2.139 0.186 1.00 96.56 73 THR A O 1
ATOM 586 N N . HIS A 1 74 ? -2.113 1.120 -0.301 1.00 96.50 74 HIS A N 1
ATOM 587 C CA . HIS A 1 74 ? -1.907 1.776 -1.601 1.00 96.50 74 HIS A CA 1
ATOM 588 C C . HIS A 1 74 ? -2.023 0.807 -2.780 1.00 96.50 74 HIS A C 1
ATOM 590 O O . HIS A 1 74 ? -1.812 1.226 -3.913 1.00 96.50 74 HIS A O 1
ATOM 596 N N . ASN A 1 75 ? -2.301 -0.479 -2.551 1.00 97.75 75 ASN A N 1
ATOM 597 C CA . ASN A 1 75 ? -2.378 -1.408 -3.668 1.00 97.75 75 ASN A CA 1
ATOM 598 C C . ASN A 1 75 ? -3.529 -1.049 -4.615 1.00 97.75 75 ASN A C 1
ATOM 600 O O . ASN A 1 75 ? -4.604 -0.625 -4.190 1.00 97.75 75 ASN A O 1
ATOM 604 N N . ALA A 1 76 ? -3.332 -1.319 -5.901 1.00 97.31 76 ALA A N 1
ATOM 605 C CA . ALA A 1 76 ? -4.438 -1.432 -6.839 1.00 97.31 76 ALA A CA 1
ATOM 606 C C . ALA A 1 76 ? -5.346 -2.615 -6.457 1.00 97.31 76 ALA A C 1
ATOM 608 O O . ALA A 1 76 ? -4.881 -3.619 -5.915 1.00 97.31 76 ALA A O 1
ATOM 609 N N . ALA A 1 77 ? -6.626 -2.557 -6.820 1.00 96.06 77 ALA A N 1
ATOM 610 C CA . ALA A 1 77 ? -7.556 -3.675 -6.670 1.00 96.06 77 ALA A CA 1
ATOM 611 C C . ALA A 1 77 ? -7.415 -4.670 -7.841 1.00 96.06 77 ALA A C 1
ATOM 613 O O . ALA A 1 77 ? -8.335 -4.877 -8.631 1.00 96.06 77 ALA A O 1
ATOM 614 N N . LEU A 1 78 ? -6.225 -5.263 -7.968 1.00 95.00 78 LEU A N 1
ATOM 615 C CA . LEU A 1 78 ? -5.852 -6.217 -9.018 1.00 95.00 78 LEU A CA 1
ATOM 616 C C . LEU A 1 78 ? -5.420 -7.565 -8.424 1.00 95.00 78 LEU A C 1
ATOM 618 O O . LEU A 1 78 ? -5.256 -7.713 -7.210 1.00 95.00 78 LEU A O 1
ATOM 622 N N . LYS A 1 79 ? -5.200 -8.544 -9.304 1.00 95.81 79 LYS A N 1
ATOM 623 C CA . LYS A 1 79 ? -4.524 -9.805 -8.986 1.00 95.81 79 LYS A CA 1
ATOM 624 C C . LYS A 1 79 ? -3.112 -9.799 -9.554 1.00 95.81 79 LYS A C 1
ATOM 626 O O . LYS A 1 79 ? -2.914 -9.375 -10.690 1.00 95.81 79 LYS A O 1
ATOM 631 N N . ILE A 1 80 ? -2.160 -10.302 -8.778 1.00 95.69 80 ILE A N 1
ATOM 632 C CA . ILE A 1 80 ? -0.805 -10.634 -9.232 1.00 95.69 80 ILE A CA 1
ATOM 633 C C . ILE A 1 80 ? -0.381 -11.942 -8.565 1.00 95.69 80 ILE A C 1
ATOM 635 O O . ILE A 1 80 ? -0.783 -12.213 -7.432 1.00 95.69 80 ILE A O 1
ATOM 639 N N . HIS A 1 81 ? 0.401 -12.766 -9.266 1.00 96.25 81 HIS A N 1
ATOM 640 C CA . HIS A 1 81 ? 0.702 -14.142 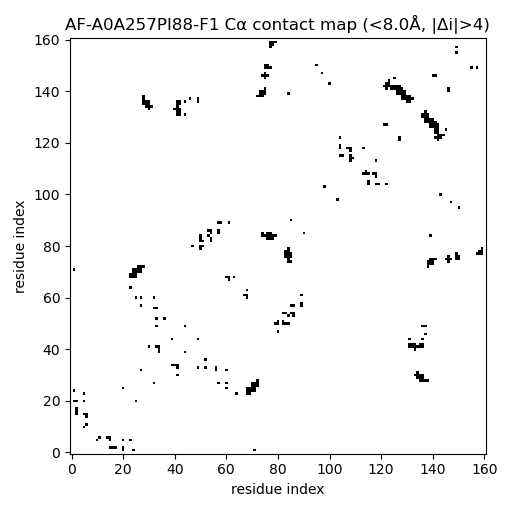-8.832 1.00 96.25 81 HIS A CA 1
ATOM 641 C C . HIS A 1 81 ? -0.566 -14.958 -8.529 1.00 96.25 81 HIS A C 1
ATOM 643 O O . HIS A 1 81 ? -0.584 -15.756 -7.602 1.00 96.25 81 HIS A O 1
ATOM 649 N N . ASP A 1 82 ? -1.644 -14.687 -9.275 1.00 95.62 82 ASP A N 1
ATOM 650 C CA . ASP A 1 82 ? -3.001 -15.228 -9.079 1.00 95.62 82 ASP A CA 1
ATOM 651 C C . ASP A 1 82 ? -3.641 -14.944 -7.701 1.00 95.62 82 ASP A C 1
ATOM 653 O O . ASP A 1 82 ? -4.712 -15.447 -7.371 1.00 95.62 82 ASP A O 1
ATOM 657 N N . VAL A 1 83 ? -3.032 -14.059 -6.905 1.00 97.31 83 VAL A N 1
ATOM 658 C CA . VAL A 1 83 ? -3.550 -13.636 -5.603 1.00 97.31 83 VAL A CA 1
ATOM 659 C C . VAL A 1 83 ? -4.049 -12.199 -5.670 1.00 97.31 83 VAL A C 1
ATOM 661 O O . VAL A 1 83 ? -3.391 -11.308 -6.215 1.00 97.31 83 VAL A O 1
ATOM 664 N N . GLU A 1 84 ? -5.222 -11.958 -5.090 1.00 97.06 84 GLU A N 1
ATOM 665 C CA . GLU A 1 84 ? -5.763 -10.611 -4.934 1.00 97.06 84 GLU A CA 1
ATOM 666 C C . GLU A 1 84 ? -4.848 -9.757 -4.055 1.00 97.06 84 GLU A C 1
ATOM 668 O O . GLU A 1 84 ? -4.478 -10.134 -2.944 1.00 97.06 84 GLU A O 1
ATOM 673 N N . LEU A 1 85 ? -4.518 -8.559 -4.534 1.00 97.06 85 LEU A N 1
ATOM 674 C CA . LEU A 1 85 ? -3.806 -7.568 -3.734 1.00 97.06 85 LEU A CA 1
ATOM 675 C C . LEU A 1 85 ? -4.630 -7.100 -2.527 1.00 97.06 85 LEU A C 1
ATOM 677 O O . LEU A 1 85 ? -4.047 -6.676 -1.534 1.00 97.06 85 LEU A O 1
ATOM 681 N N . CYS A 1 86 ? -5.959 -7.190 -2.601 1.00 95.94 86 CYS A N 1
ATOM 682 C CA . CYS A 1 86 ? -6.895 -6.953 -1.505 1.00 95.94 86 CYS A CA 1
ATOM 683 C C . CYS A 1 86 ? -7.867 -8.136 -1.448 1.00 95.94 86 CYS A C 1
ATOM 685 O O . CYS A 1 86 ? -8.640 -8.323 -2.385 1.00 95.94 86 CYS A O 1
ATOM 687 N N . THR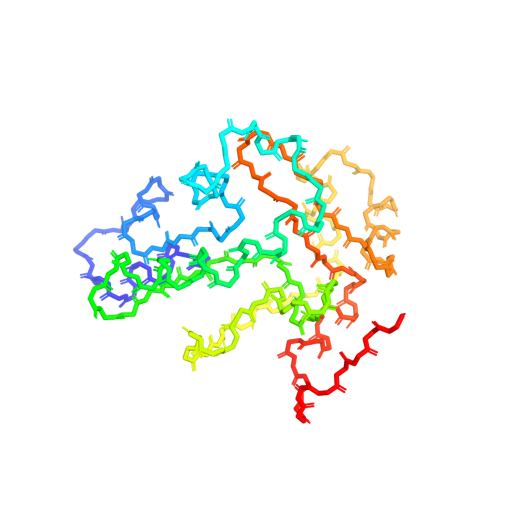 A 1 87 ? -7.822 -8.932 -0.377 1.00 96.50 87 THR A N 1
ATOM 688 C CA . THR A 1 87 ? -8.572 -10.196 -0.287 1.00 96.50 87 THR A CA 1
ATOM 689 C C . THR A 1 87 ? -10.056 -9.928 -0.095 1.00 96.50 87 THR A C 1
ATOM 691 O O . THR A 1 87 ? -10.511 -9.609 1.005 1.00 96.50 87 THR A O 1
ATOM 694 N N . THR A 1 88 ? -10.825 -10.077 -1.169 1.00 93.69 88 THR A N 1
ATOM 695 C CA . THR A 1 88 ? -12.255 -9.749 -1.188 1.00 93.69 88 THR A CA 1
ATOM 696 C C . THR A 1 88 ? -13.080 -10.657 -0.281 1.00 93.69 88 THR A C 1
ATOM 698 O O . THR A 1 88 ? -14.037 -10.186 0.322 1.00 93.69 88 THR A O 1
ATOM 701 N N . ALA A 1 89 ? -12.664 -11.914 -0.098 1.00 95.06 89 ALA A N 1
ATOM 702 C CA . ALA A 1 89 ? -13.350 -12.893 0.748 1.00 95.06 89 ALA A CA 1
ATOM 703 C C . ALA A 1 89 ? -13.468 -12.489 2.232 1.00 95.06 89 ALA A C 1
ATOM 705 O O . ALA A 1 89 ? -14.347 -12.990 2.924 1.00 95.06 89 ALA A O 1
ATOM 706 N N . VAL A 1 90 ? -12.598 -11.595 2.717 1.00 94.38 90 VAL A N 1
ATOM 707 C CA . VAL A 1 90 ? -12.615 -11.086 4.103 1.00 94.38 90 VAL A CA 1
ATOM 708 C C . VAL A 1 90 ? -12.850 -9.573 4.170 1.00 94.38 90 VAL A C 1
ATOM 710 O O . VAL A 1 90 ? -12.709 -8.975 5.228 1.00 94.38 90 VAL A O 1
ATOM 713 N N . SER A 1 91 ? -13.193 -8.933 3.046 1.00 92.62 91 SER A N 1
ATOM 714 C CA . SER A 1 91 ? -13.385 -7.481 2.968 1.00 92.62 91 SER A CA 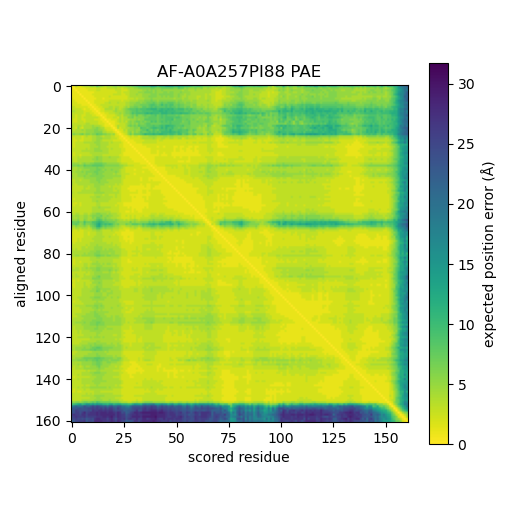1
ATOM 715 C C . SER A 1 91 ? -14.862 -7.135 2.795 1.00 92.62 91 SER A C 1
ATOM 717 O O . SER A 1 91 ? -15.452 -7.444 1.762 1.00 92.62 91 SER A O 1
ATOM 719 N N . ALA A 1 92 ? -15.445 -6.415 3.756 1.00 91.69 92 ALA A N 1
ATOM 720 C CA . ALA A 1 92 ? -16.835 -5.956 3.663 1.00 91.69 92 ALA A CA 1
ATOM 721 C C . ALA A 1 92 ? -17.050 -4.876 2.581 1.00 91.69 92 ALA A C 1
ATOM 723 O O . ALA A 1 92 ? -18.130 -4.760 2.005 1.00 91.69 92 ALA A O 1
ATOM 724 N N . GLY A 1 93 ? -16.023 -4.075 2.284 1.00 91.44 93 GLY A N 1
ATOM 725 C CA . GLY A 1 93 ? -16.107 -2.986 1.315 1.00 91.44 93 GLY A CA 1
ATOM 726 C C . GLY A 1 93 ? -14.825 -2.163 1.245 1.00 91.44 93 GLY A C 1
ATOM 727 O O . GLY A 1 93 ? -13.813 -2.512 1.847 1.00 91.44 93 GLY A O 1
ATOM 728 N N . ALA A 1 94 ? -14.866 -1.065 0.491 1.00 92.75 94 ALA A N 1
ATOM 729 C CA . ALA A 1 94 ? -13.749 -0.135 0.374 1.00 92.75 94 ALA A CA 1
ATOM 730 C C . ALA A 1 94 ? -14.246 1.308 0.241 1.00 92.75 94 ALA A C 1
ATOM 732 O O . ALA A 1 94 ? -15.234 1.571 -0.444 1.00 92.75 94 ALA A O 1
ATOM 733 N N . VAL A 1 95 ? -13.509 2.237 0.850 1.00 92.06 95 VAL A N 1
ATOM 734 C CA . VAL A 1 95 ? -13.645 3.680 0.626 1.00 92.06 95 VAL A CA 1
ATOM 735 C C . VAL A 1 95 ? -12.462 4.119 -0.228 1.00 92.06 95 VAL A C 1
ATOM 737 O O . VAL A 1 95 ? -11.320 4.083 0.229 1.00 92.06 95 VAL A O 1
ATOM 740 N N . TYR A 1 96 ? -12.728 4.510 -1.474 1.00 94.06 96 TYR A N 1
ATOM 741 C CA . TYR A 1 96 ? -11.689 4.922 -2.414 1.00 94.06 96 TYR A CA 1
ATOM 742 C C . TYR A 1 96 ? -11.622 6.447 -2.524 1.00 94.06 96 TYR A C 1
ATOM 744 O O . TYR A 1 96 ? -12.594 7.090 -2.915 1.00 94.06 96 TYR A O 1
ATOM 752 N N . ILE A 1 97 ? -10.470 7.026 -2.183 1.00 92.69 97 ILE A N 1
ATOM 753 C CA . ILE A 1 97 ? -10.230 8.471 -2.266 1.00 92.69 97 ILE A CA 1
ATOM 754 C C . ILE A 1 97 ? -9.426 8.748 -3.527 1.00 92.69 97 ILE A C 1
ATOM 756 O O . ILE A 1 97 ? -8.289 8.296 -3.658 1.00 92.69 97 ILE A O 1
ATOM 760 N N . VAL A 1 98 ? -10.011 9.524 -4.432 1.00 93.81 98 VAL A N 1
ATOM 761 C CA . VAL A 1 98 ? -9.351 9.997 -5.648 1.00 93.81 98 VAL A CA 1
ATOM 762 C C . VAL A 1 98 ? -9.062 11.492 -5.530 1.00 93.81 98 VAL A C 1
ATOM 764 O O . VAL A 1 98 ? -9.858 12.251 -4.980 1.00 93.81 98 VAL A O 1
ATOM 767 N N . ARG A 1 99 ? -7.904 11.911 -6.036 1.00 95.44 99 ARG A N 1
ATOM 768 C CA . ARG A 1 99 ? -7.472 13.311 -6.116 1.00 95.44 99 ARG A CA 1
ATOM 769 C C . ARG A 1 99 ? -7.093 13.627 -7.560 1.00 95.44 99 ARG A C 1
ATOM 771 O O . ARG A 1 99 ? -6.793 12.712 -8.321 1.00 95.44 99 ARG A O 1
ATOM 778 N N . ASP A 1 100 ? -7.085 14.901 -7.934 1.00 97.56 100 ASP A N 1
ATOM 779 C CA . ASP A 1 100 ? -6.513 15.328 -9.210 1.00 97.56 100 ASP A CA 1
ATOM 780 C C . ASP A 1 100 ? -5.069 14.797 -9.367 1.00 97.56 100 ASP A C 1
ATOM 782 O O . ASP A 1 100 ? -4.233 15.040 -8.488 1.00 97.56 100 ASP A O 1
ATOM 786 N N . PRO A 1 101 ? -4.736 14.069 -10.450 1.00 97.25 101 PRO A N 1
ATOM 787 C CA . PRO A 1 101 ? -3.403 13.496 -10.623 1.00 97.25 101 PRO A CA 1
ATOM 788 C C . PRO A 1 101 ? -2.289 14.548 -10.700 1.00 97.25 101 PRO A C 1
ATOM 790 O O . PRO A 1 101 ? -1.150 14.238 -10.352 1.00 97.25 101 PRO A O 1
ATOM 793 N N . ARG A 1 102 ? -2.589 15.788 -11.112 1.00 97.75 102 ARG A N 1
ATOM 794 C CA . ARG A 1 102 ? -1.607 16.886 -11.173 1.00 97.75 102 ARG A CA 1
ATOM 795 C C . ARG A 1 102 ? -1.137 17.269 -9.776 1.00 97.75 102 ARG A C 1
ATOM 797 O O . ARG A 1 102 ? 0.059 17.399 -9.523 1.00 97.75 102 ARG A O 1
ATOM 804 N N . ASP A 1 103 ? -2.082 17.359 -8.850 1.00 97.88 103 ASP A N 1
ATOM 805 C CA . ASP A 1 103 ? -1.792 17.620 -7.449 1.00 97.88 103 ASP A CA 1
ATOM 806 C C . ASP A 1 103 ? -1.032 16.465 -6.787 1.00 97.88 103 ASP A C 1
ATOM 808 O O . ASP A 1 103 ? -0.140 16.685 -5.962 1.00 97.88 103 ASP A O 1
ATOM 812 N N . VAL A 1 104 ? -1.412 15.226 -7.119 1.00 97.44 104 VAL A N 1
ATOM 813 C CA . VAL A 1 104 ? -0.737 14.027 -6.609 1.00 97.44 104 VAL A CA 1
ATOM 814 C C . VAL A 1 104 ? 0.717 14.020 -7.064 1.00 97.44 104 VAL A C 1
ATOM 816 O O . VAL A 1 104 ? 1.588 13.817 -6.226 1.00 97.44 104 VAL A O 1
ATOM 819 N N . ALA A 1 105 ? 0.994 14.315 -8.338 1.00 98.19 105 ALA A N 1
ATOM 820 C CA . ALA A 1 105 ? 2.355 14.352 -8.867 1.00 98.19 105 ALA A CA 1
ATOM 821 C C . ALA A 1 105 ? 3.243 15.360 -8.118 1.00 98.19 105 ALA A C 1
ATOM 823 O O . ALA A 1 105 ? 4.330 15.005 -7.670 1.00 98.19 105 ALA A O 1
ATOM 824 N N . VAL A 1 106 ? 2.767 16.593 -7.904 1.00 97.94 106 VAL A N 1
ATOM 825 C CA . VAL A 1 106 ? 3.535 17.624 -7.179 1.00 97.94 106 VAL A CA 1
ATOM 826 C C . VAL A 1 106 ? 3.737 17.249 -5.708 1.00 97.94 106 VAL A C 1
ATOM 828 O O . VAL A 1 106 ? 4.831 17.413 -5.165 1.00 97.94 106 VAL A O 1
ATOM 831 N N . SER A 1 107 ? 2.697 16.730 -5.052 1.00 97.25 107 SER A N 1
ATOM 832 C CA . SER A 1 107 ? 2.776 16.305 -3.652 1.00 97.25 107 SER A CA 1
ATOM 833 C C . SER A 1 107 ? 3.723 15.120 -3.467 1.00 97.25 107 SER A C 1
ATOM 835 O O . SER A 1 107 ? 4.483 15.087 -2.500 1.00 97.25 107 SER A O 1
ATOM 837 N N . TYR A 1 108 ? 3.667 14.144 -4.372 1.00 96.81 108 TYR A N 1
ATOM 838 C CA . TYR A 1 108 ? 4.450 12.921 -4.276 1.00 96.81 108 TYR A CA 1
ATOM 839 C C . TYR A 1 108 ? 5.924 13.182 -4.592 1.00 96.81 108 TYR A C 1
ATOM 841 O O . TYR A 1 108 ? 6.772 12.765 -3.811 1.00 96.81 108 TYR A O 1
ATOM 849 N N . ALA A 1 109 ? 6.217 13.990 -5.619 1.00 98.06 109 ALA A N 1
ATOM 850 C CA . ALA A 1 109 ? 7.570 14.440 -5.945 1.00 98.06 109 ALA A CA 1
ATOM 851 C C . ALA A 1 109 ? 8.275 15.073 -4.734 1.00 98.06 109 ALA A C 1
ATOM 853 O O . ALA A 1 109 ? 9.404 14.712 -4.402 1.00 98.06 109 ALA A O 1
ATOM 854 N N . ARG A 1 110 ? 7.577 15.967 -4.014 1.00 97.50 110 ARG A N 1
ATOM 855 C CA . ARG A 1 110 ? 8.091 16.575 -2.776 1.00 97.50 110 ARG A CA 1
ATOM 856 C C . ARG A 1 110 ? 8.328 15.548 -1.672 1.00 97.50 110 ARG A C 1
ATOM 858 O O . ARG A 1 110 ? 9.343 15.628 -0.994 1.00 97.50 110 ARG A O 1
ATOM 865 N N . TYR A 1 111 ? 7.403 14.606 -1.491 1.00 94.88 111 TYR A N 1
ATOM 866 C CA . TYR A 1 111 ? 7.509 13.577 -0.455 1.00 94.88 111 TYR A CA 1
ATOM 867 C C . TYR A 1 111 ? 8.689 12.622 -0.690 1.00 94.88 111 TYR A C 1
ATOM 869 O O . TYR A 1 111 ? 9.375 12.260 0.260 1.00 94.88 111 TYR A O 1
ATOM 877 N N . THR A 1 112 ? 8.954 12.233 -1.940 1.00 94.00 112 THR A N 1
ATOM 878 C CA . THR A 1 112 ? 10.040 11.298 -2.284 1.00 94.00 112 THR A CA 1
ATOM 879 C C . THR A 1 112 ? 11.359 11.974 -2.641 1.00 94.00 112 THR A C 1
ATOM 881 O O . THR A 1 112 ? 12.337 11.275 -2.897 1.00 94.00 112 THR A O 1
ATOM 884 N N . GLY A 1 113 ? 11.396 13.306 -2.724 1.00 96.62 113 GLY A N 1
ATOM 885 C CA . GLY A 1 113 ? 12.567 14.051 -3.196 1.00 96.62 113 GLY A CA 1
ATOM 886 C C . GLY A 1 113 ? 12.902 13.815 -4.675 1.00 96.62 113 GLY A C 1
ATOM 887 O O . GLY A 1 113 ? 14.047 14.001 -5.076 1.00 96.62 113 GLY A O 1
ATOM 888 N N . GLN A 1 114 ? 11.931 13.378 -5.485 1.00 97.00 114 GLN A N 1
ATOM 889 C CA . GLN A 1 114 ? 12.099 13.162 -6.929 1.00 97.00 114 GLN A CA 1
ATOM 890 C C . GLN A 1 114 ? 11.649 14.390 -7.722 1.00 97.00 114 GLN A C 1
ATOM 892 O O . GLN A 1 114 ? 10.911 15.236 -7.214 1.00 97.00 114 GLN A O 1
ATOM 897 N N . SER A 1 115 ? 12.050 14.489 -8.992 1.00 98.44 115 SER A N 1
ATOM 898 C CA . SER A 1 115 ? 11.490 15.523 -9.864 1.00 98.44 115 SER A CA 1
ATOM 899 C C . SER A 1 115 ? 10.015 15.240 -10.173 1.00 98.44 115 SER A C 1
ATOM 901 O O . SER A 1 115 ? 9.542 14.097 -10.125 1.00 98.44 115 SER A O 1
ATOM 903 N N . VAL A 1 116 ? 9.272 16.294 -10.523 1.00 98.50 116 VAL A N 1
ATOM 904 C CA . VAL A 1 116 ? 7.877 16.148 -10.961 1.00 98.50 116 VAL A CA 1
ATOM 905 C C . VAL A 1 116 ? 7.801 15.257 -12.203 1.00 98.50 116 VAL A C 1
ATOM 907 O O . VAL A 1 116 ? 6.975 14.352 -12.230 1.00 98.50 116 VAL A O 1
ATOM 910 N N . ASP A 1 117 ? 8.708 15.413 -13.171 1.00 98.56 117 ASP A N 1
ATOM 911 C CA . ASP A 1 117 ? 8.735 14.586 -14.386 1.00 98.56 117 ASP A CA 1
ATOM 912 C C . ASP A 1 117 ? 8.994 13.101 -14.093 1.00 98.56 117 ASP A C 1
ATOM 914 O O . ASP A 1 117 ? 8.319 12.232 -14.646 1.00 98.56 117 ASP A O 1
ATOM 918 N N . GLN A 1 118 ? 9.920 12.788 -13.176 1.00 98.31 118 GLN A N 1
ATOM 919 C CA . GLN A 1 118 ? 10.154 11.411 -12.720 1.00 98.31 118 GLN A CA 1
ATOM 920 C C . GLN A 1 118 ? 8.902 10.824 -12.061 1.00 98.31 118 GLN A C 1
ATOM 922 O O . GLN A 1 118 ? 8.544 9.672 -12.312 1.00 98.31 118 GLN A O 1
ATOM 927 N N . THR A 1 119 ? 8.209 11.633 -11.261 1.00 98.25 119 THR A N 1
ATOM 928 C CA . THR A 1 119 ? 6.977 11.231 -10.579 1.00 98.25 119 THR A CA 1
ATOM 929 C C . THR A 1 119 ? 5.840 11.002 -11.573 1.00 98.25 119 THR A C 1
ATOM 931 O O . THR A 1 119 ? 5.149 9.989 -11.480 1.00 98.25 119 THR A O 1
ATOM 934 N N . ILE A 1 120 ? 5.674 11.878 -12.571 1.00 98.50 120 ILE A N 1
ATOM 935 C CA . ILE A 1 120 ? 4.705 11.698 -13.661 1.00 98.50 120 ILE A CA 1
ATOM 936 C C . ILE A 1 120 ? 5.010 10.405 -14.423 1.00 98.50 120 ILE A C 1
ATOM 938 O O . ILE A 1 120 ? 4.104 9.604 -14.654 1.00 98.50 120 ILE A O 1
ATOM 942 N N . ALA A 1 121 ? 6.277 10.160 -14.768 1.00 98.44 121 ALA A N 1
ATOM 943 C CA . ALA A 1 121 ? 6.687 8.938 -15.454 1.00 98.44 121 ALA A CA 1
ATOM 944 C C . ALA A 1 121 ? 6.381 7.682 -14.619 1.00 98.44 121 ALA A C 1
ATOM 946 O O . ALA A 1 121 ? 5.856 6.700 -15.147 1.00 98.44 121 ALA A O 1
ATOM 947 N N . PHE A 1 122 ? 6.641 7.719 -13.308 1.00 98.12 122 PHE A N 1
ATOM 948 C CA . PHE A 1 122 ? 6.297 6.632 -12.390 1.00 98.12 122 PHE A CA 1
ATOM 949 C C . PHE A 1 122 ? 4.781 6.414 -12.299 1.00 98.12 122 PHE A C 1
ATOM 951 O O . PHE A 1 122 ? 4.316 5.289 -12.472 1.00 98.12 122 PHE A O 1
ATOM 958 N N . MET A 1 123 ? 3.997 7.480 -12.120 1.00 98.25 123 MET A N 1
ATOM 959 C CA . MET A 1 123 ? 2.531 7.419 -12.098 1.00 98.25 123 MET A CA 1
ATOM 960 C C . MET A 1 123 ? 1.945 6.940 -13.434 1.00 98.25 123 MET A C 1
ATOM 962 O O . MET A 1 123 ? 0.875 6.341 -13.454 1.00 98.25 123 MET A O 1
ATOM 966 N N . GLY A 1 124 ? 2.618 7.172 -14.560 1.00 98.12 124 GLY A N 1
ATOM 967 C CA . GLY A 1 124 ? 2.211 6.671 -15.875 1.00 98.12 124 GLY A CA 1
ATOM 968 C C . GLY A 1 124 ? 2.574 5.204 -16.130 1.00 98.12 124 GLY A C 1
ATOM 969 O O . GLY A 1 124 ? 2.017 4.577 -17.035 1.00 98.12 124 GLY A O 1
ATOM 970 N N . LYS A 1 125 ? 3.479 4.623 -15.336 1.00 98.12 125 LYS A N 1
ATOM 971 C CA . LYS A 1 125 ? 4.058 3.301 -15.591 1.00 98.12 125 LYS A CA 1
ATOM 972 C C . LYS A 1 125 ? 3.128 2.171 -15.147 1.00 98.12 125 LYS A C 1
ATOM 974 O O . LYS A 1 125 ? 2.872 1.971 -13.961 1.00 98.12 125 LYS A O 1
ATOM 979 N N . ARG A 1 126 ? 2.686 1.340 -16.098 1.00 95.94 126 ARG A N 1
ATOM 980 C CA . ARG A 1 126 ? 2.058 0.046 -15.771 1.00 95.94 126 ARG A CA 1
ATOM 981 C C . ARG A 1 126 ? 3.053 -0.827 -15.004 1.00 95.94 126 ARG A C 1
ATOM 983 O O . ARG A 1 126 ? 4.221 -0.908 -15.373 1.00 95.94 126 ARG A O 1
ATOM 990 N N . GLY A 1 127 ? 2.590 -1.454 -13.927 1.00 95.19 127 GLY A N 1
ATOM 991 C CA . GLY A 1 127 ? 3.460 -2.217 -13.028 1.00 95.19 127 GLY A CA 1
ATOM 992 C C . GLY A 1 127 ? 4.323 -1.380 -12.081 1.00 95.19 127 GLY A C 1
ATOM 993 O O . GLY A 1 127 ? 5.251 -1.924 -11.487 1.00 95.19 127 GLY A O 1
ATOM 994 N N . ALA A 1 128 ? 4.057 -0.076 -11.924 1.00 97.69 128 ALA A N 1
ATOM 995 C CA . ALA A 1 128 ? 4.659 0.703 -10.844 1.00 97.69 128 ALA A CA 1
ATOM 996 C C . ALA A 1 128 ? 4.359 0.062 -9.478 1.00 97.69 128 ALA A C 1
ATOM 998 O O . ALA A 1 128 ? 3.253 -0.421 -9.230 1.00 97.69 128 ALA A O 1
ATOM 999 N N . ALA A 1 129 ? 5.355 0.038 -8.599 1.00 97.00 129 ALA A N 1
ATOM 1000 C CA . ALA A 1 129 ? 5.256 -0.580 -7.286 1.00 97.00 129 ALA A CA 1
ATOM 1001 C C . ALA A 1 129 ? 6.205 0.110 -6.305 1.00 97.00 129 ALA A C 1
ATOM 1003 O O . ALA A 1 129 ? 7.301 0.531 -6.689 1.00 97.00 129 ALA A O 1
ATOM 1004 N N . ASN A 1 130 ? 5.798 0.167 -5.040 1.00 94.81 130 ASN A N 1
ATOM 1005 C CA . ASN A 1 130 ? 6.690 0.494 -3.937 1.00 94.81 130 ASN A CA 1
ATOM 1006 C C . ASN A 1 130 ? 7.497 -0.756 -3.593 1.00 94.81 130 ASN A C 1
ATOM 1008 O O . ASN A 1 130 ? 6.938 -1.844 -3.439 1.00 94.81 130 ASN A O 1
ATOM 1012 N N . ARG A 1 131 ? 8.817 -0.605 -3.490 1.00 93.81 131 ARG A N 1
ATOM 1013 C CA . ARG A 1 131 ? 9.700 -1.699 -3.076 1.00 93.81 131 ARG A CA 1
ATOM 1014 C C . ARG A 1 131 ? 9.488 -2.000 -1.595 1.00 93.81 131 ARG A C 1
ATOM 1016 O O . ARG A 1 131 ? 9.243 -1.083 -0.817 1.00 93.81 131 ARG A O 1
ATOM 1023 N N . GLY A 1 132 ? 9.615 -3.273 -1.232 1.00 93.81 132 GLY A N 1
ATOM 1024 C CA . GLY A 1 132 ? 9.665 -3.667 0.170 1.00 93.81 132 GLY A CA 1
ATOM 1025 C C . GLY A 1 132 ? 10.934 -3.154 0.858 1.00 93.81 132 GLY A C 1
ATOM 1026 O O . GLY A 1 132 ? 11.969 -2.949 0.222 1.00 93.81 132 GLY A O 1
ATOM 1027 N N . THR A 1 133 ? 10.827 -2.963 2.161 1.00 96.06 133 THR A N 1
ATOM 1028 C CA . THR A 1 133 ? 11.880 -2.624 3.119 1.00 96.06 133 THR A CA 1
ATOM 1029 C C . THR A 1 133 ? 11.749 -3.566 4.320 1.00 96.06 133 THR A C 1
ATOM 1031 O O . THR A 1 133 ? 10.866 -4.421 4.357 1.00 96.06 133 THR A O 1
ATOM 1034 N N . ASP A 1 134 ? 12.582 -3.406 5.347 1.00 95.94 134 ASP A N 1
ATOM 1035 C CA . ASP A 1 134 ? 12.416 -4.181 6.586 1.00 95.94 134 ASP A CA 1
ATOM 1036 C C . ASP A 1 134 ? 11.157 -3.805 7.377 1.00 95.94 134 ASP A C 1
ATOM 1038 O O . ASP A 1 134 ? 10.687 -4.585 8.203 1.00 95.94 134 ASP A O 1
ATOM 1042 N N . THR A 1 135 ? 10.582 -2.628 7.123 1.00 96.31 135 THR A N 1
ATOM 1043 C CA . THR A 1 135 ? 9.396 -2.132 7.834 1.00 96.31 135 THR A CA 1
ATOM 1044 C C . THR A 1 135 ? 8.109 -2.286 7.031 1.00 96.31 135 THR A C 1
ATOM 1046 O O . THR A 1 135 ? 7.021 -2.287 7.615 1.00 96.31 135 THR A O 1
ATOM 1049 N N . GLN A 1 136 ? 8.203 -2.436 5.708 1.00 96.88 136 GLN A N 1
ATOM 1050 C CA . GLN A 1 136 ? 7.051 -2.546 4.818 1.00 96.88 136 GLN A CA 1
ATOM 1051 C C . GLN A 1 136 ? 7.271 -3.599 3.736 1.00 96.88 136 GLN A C 1
ATOM 1053 O O . GLN A 1 136 ? 8.310 -3.628 3.088 1.00 96.88 136 GLN A O 1
ATOM 1058 N N . VAL A 1 137 ? 6.267 -4.429 3.474 1.00 97.75 137 VAL A N 1
ATOM 1059 C CA . VAL A 1 137 ? 6.248 -5.267 2.274 1.00 97.75 137 VAL A CA 1
ATOM 1060 C C . VAL A 1 137 ? 5.927 -4.428 1.036 1.00 97.75 137 VAL A C 1
ATOM 1062 O O . VAL A 1 137 ? 5.446 -3.299 1.132 1.00 97.75 137 VAL A O 1
ATOM 1065 N N . PHE A 1 138 ? 6.193 -4.977 -0.149 1.00 97.00 138 PHE A N 1
ATOM 1066 C CA . PHE A 1 138 ? 5.926 -4.268 -1.398 1.00 97.00 138 PHE A CA 1
ATOM 1067 C C . PHE A 1 138 ? 4.428 -3.927 -1.567 1.00 97.00 138 PHE A C 1
ATOM 1069 O O . PHE A 1 138 ? 3.548 -4.706 -1.193 1.00 97.00 138 PHE A O 1
ATOM 1076 N N . GLU A 1 139 ? 4.143 -2.793 -2.211 1.00 97.31 139 GLU A N 1
ATOM 1077 C CA . GLU A 1 139 ? 2.791 -2.403 -2.637 1.00 97.31 139 GLU A CA 1
ATOM 1078 C C . GLU A 1 139 ? 2.764 -2.285 -4.166 1.00 97.31 139 GLU A C 1
ATOM 1080 O O . GLU A 1 139 ? 3.603 -1.601 -4.756 1.00 97.31 139 GLU A O 1
ATOM 1085 N N . TYR A 1 140 ? 1.803 -2.929 -4.828 1.00 98.06 140 TYR A N 1
ATOM 1086 C CA . TYR A 1 140 ? 1.638 -2.849 -6.280 1.00 98.06 140 TYR A CA 1
ATOM 1087 C C . TYR A 1 140 ? 0.629 -1.766 -6.653 1.00 98.06 140 TYR A C 1
ATOM 1089 O O . TYR A 1 140 ? -0.555 -1.881 -6.340 1.00 98.06 140 TYR A O 1
ATOM 1097 N N . LEU A 1 141 ? 1.084 -0.738 -7.366 1.00 97.50 141 LEU A N 1
ATOM 1098 C CA . LEU A 1 141 ? 0.278 0.434 -7.708 1.00 97.50 141 LEU A CA 1
ATOM 1099 C C . LEU A 1 141 ? -0.254 0.357 -9.148 1.00 97.50 141 LEU A C 1
ATOM 1101 O O . LEU A 1 141 ? -1.412 0.661 -9.410 1.00 97.50 141 LEU A O 1
ATOM 1105 N N . SER A 1 142 ? 0.578 -0.085 -10.097 1.00 97.62 142 SER A N 1
ATOM 1106 C CA . SER A 1 142 ? 0.380 0.140 -11.536 1.00 97.62 142 SER A CA 1
ATOM 1107 C C . SER A 1 142 ? 0.306 1.633 -11.903 1.00 97.62 142 SER A C 1
ATOM 1109 O O . SER A 1 142 ? 0.642 2.499 -11.098 1.00 97.62 142 SER A O 1
ATOM 1111 N N . SER A 1 143 ? -0.098 1.953 -13.136 1.00 98.19 143 SER A N 1
ATOM 1112 C CA . SER A 1 143 ? -0.288 3.350 -13.535 1.00 98.19 143 SER A CA 1
ATOM 1113 C C . SER A 1 143 ? -1.499 3.957 -12.828 1.00 98.19 143 SER A C 1
ATOM 1115 O O . SER A 1 143 ? -2.455 3.247 -12.529 1.00 98.19 143 SER A O 1
ATOM 1117 N N . TRP A 1 144 ? -1.516 5.277 -12.639 1.00 97.81 144 TRP A N 1
ATOM 1118 C CA . TRP A 1 144 ? -2.614 6.025 -12.020 1.00 97.81 144 TRP A CA 1
ATOM 1119 C C . TRP A 1 144 ? -3.976 5.646 -12.607 1.00 97.81 144 TRP A C 1
ATOM 1121 O O . TRP A 1 144 ? -4.909 5.317 -11.879 1.00 97.81 144 TRP A O 1
ATOM 1131 N N . SER A 1 145 ? -4.072 5.623 -13.940 1.0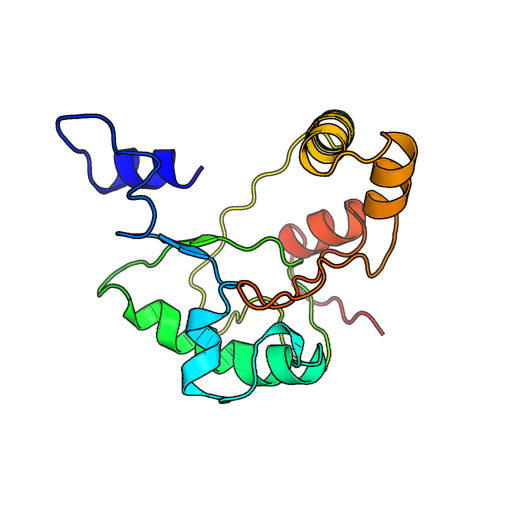0 96.50 145 SER A N 1
ATOM 1132 C CA . SER A 1 145 ? -5.314 5.260 -14.624 1.00 96.50 145 SER A CA 1
ATOM 1133 C C . SER A 1 145 ? -5.708 3.810 -14.347 1.00 96.50 145 SER A C 1
ATOM 1135 O O . SER A 1 145 ? -6.862 3.554 -14.027 1.00 96.50 145 SER A O 1
ATOM 1137 N N . ALA A 1 146 ? -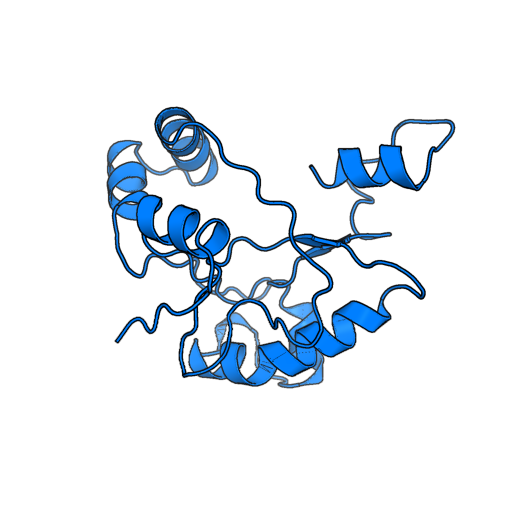4.767 2.859 -14.419 1.00 96.69 146 ALA A N 1
ATOM 1138 C CA . ALA A 1 146 ? -5.054 1.454 -14.126 1.00 96.69 146 ALA A CA 1
ATOM 1139 C C . ALA A 1 146 ? -5.443 1.242 -12.654 1.00 96.69 146 ALA A C 1
ATOM 1141 O O . ALA A 1 146 ? -6.355 0.469 -12.366 1.00 96.69 146 ALA A O 1
ATOM 1142 N N . HIS A 1 147 ? -4.796 1.961 -11.738 1.00 97.31 147 HIS A N 1
ATOM 1143 C CA . HIS A 1 147 ? -5.096 1.945 -10.316 1.00 97.31 147 HIS A CA 1
ATOM 1144 C C . HIS A 1 147 ? -6.524 2.431 -10.053 1.00 97.31 147 HIS A C 1
ATOM 1146 O O . HIS A 1 147 ? -7.326 1.684 -9.497 1.00 97.31 147 HIS A O 1
ATOM 1152 N N . VAL A 1 148 ? -6.877 3.641 -10.507 1.00 96.44 148 VAL A N 1
ATOM 1153 C CA . VAL A 1 148 ? -8.232 4.200 -10.357 1.00 96.44 148 VAL A CA 1
ATOM 1154 C C . VAL A 1 148 ? -9.271 3.251 -10.950 1.00 96.44 148 VAL A C 1
ATOM 1156 O O . VAL A 1 148 ? -10.226 2.883 -10.272 1.00 96.44 148 VAL A O 1
ATOM 1159 N N . GLN A 1 149 ? -9.047 2.789 -12.182 1.00 95.31 149 GLN A N 1
ATOM 1160 C CA . GLN A 1 149 ? -9.951 1.872 -12.873 1.00 95.31 149 GLN A CA 1
ATOM 1161 C C . GLN A 1 149 ? -10.166 0.558 -12.110 1.00 95.31 149 GLN A C 1
ATOM 1163 O O . GLN A 1 149 ? -11.302 0.098 -12.009 1.00 95.31 149 GLN A O 1
ATOM 1168 N N . SER A 1 150 ? -9.112 -0.012 -11.516 1.00 95.25 150 SER A N 1
ATOM 1169 C CA . SER A 1 150 ? -9.220 -1.243 -10.720 1.00 95.25 150 SER A CA 1
ATOM 1170 C C . SER A 1 150 ? -10.144 -1.098 -9.506 1.00 95.25 150 SER A C 1
ATOM 1172 O O . SER A 1 150 ? -10.822 -2.052 -9.128 1.00 95.25 150 SER A O 1
ATOM 1174 N N . TRP A 1 151 ? -10.208 0.099 -8.915 1.00 94.88 151 TRP A N 1
ATOM 1175 C CA . TRP A 1 151 ? -11.017 0.374 -7.728 1.00 94.88 151 TRP A CA 1
ATOM 1176 C C . TRP A 1 151 ? -12.471 0.740 -8.049 1.00 94.88 151 TRP A C 1
ATOM 1178 O O . TRP A 1 151 ? -13.349 0.448 -7.236 1.00 94.88 151 TRP A O 1
ATOM 1188 N N . ILE A 1 152 ? -12.742 1.356 -9.207 1.00 91.31 152 ILE A N 1
ATOM 1189 C CA . ILE A 1 152 ? -14.083 1.870 -9.546 1.00 91.31 152 ILE A CA 1
ATOM 1190 C C . ILE A 1 152 ? -14.889 0.971 -10.494 1.00 91.31 152 ILE A C 1
ATOM 1192 O O . ILE A 1 152 ? -16.118 1.055 -10.494 1.00 91.31 152 ILE A O 1
ATOM 1196 N N . MET A 1 153 ? -14.249 0.119 -11.304 1.00 82.25 153 MET A N 1
ATOM 1197 C CA . MET A 1 153 ? -14.979 -0.726 -12.256 1.00 82.25 153 MET A CA 1
ATOM 1198 C C . MET A 1 153 ? -15.780 -1.843 -11.571 1.00 82.25 153 MET A C 1
ATOM 1200 O O . MET A 1 153 ? -15.314 -2.505 -10.640 1.00 82.25 153 MET A O 1
ATOM 1204 N N . ARG A 1 154 ? -16.987 -2.100 -12.098 1.00 73.31 154 ARG A N 1
ATOM 1205 C CA . ARG A 1 154 ? -17.835 -3.256 -11.766 1.00 73.31 154 ARG A CA 1
ATOM 1206 C C . ARG A 1 154 ? -18.340 -3.936 -13.056 1.00 73.31 154 ARG A C 1
ATOM 1208 O O . ARG A 1 154 ? -18.739 -3.205 -13.960 1.00 73.31 154 ARG A O 1
ATOM 1215 N N . PRO A 1 155 ? -18.395 -5.287 -13.134 1.00 60.78 155 PRO A N 1
ATOM 1216 C CA . PRO A 1 155 ? -17.881 -6.263 -12.166 1.00 60.78 155 PRO A CA 1
ATOM 1217 C C . PRO A 1 155 ? -16.350 -6.425 -12.284 1.00 60.78 155 PRO A C 1
ATOM 1219 O O . PRO A 1 155 ? -15.770 -6.154 -13.331 1.00 60.78 155 PRO A O 1
ATOM 1222 N N . LYS A 1 156 ? -15.676 -6.832 -11.198 1.00 59.25 156 LYS A N 1
ATOM 1223 C CA . LYS A 1 156 ? -14.202 -6.860 -11.070 1.00 59.25 156 LYS A CA 1
ATOM 1224 C C . LYS A 1 156 ? -13.516 -7.981 -11.876 1.00 59.25 156 LYS A C 1
ATOM 1226 O O . LYS A 1 156 ? -12.780 -8.789 -11.318 1.00 59.25 156 LYS A O 1
ATOM 1231 N N . SER A 1 157 ? -13.726 -8.056 -13.186 1.00 40.31 157 SER A N 1
ATOM 1232 C CA . SER A 1 157 ? -12.976 -8.960 -14.062 1.00 40.31 157 SER A CA 1
ATOM 1233 C C . SER A 1 157 ? -11.934 -8.180 -14.863 1.00 40.31 157 SER A C 1
ATOM 1235 O O . SER A 1 157 ? -12.162 -7.824 -16.015 1.00 40.31 157 SER A O 1
ATOM 1237 N N . PHE A 1 158 ? -10.775 -7.919 -14.259 1.00 43.12 158 PHE A N 1
ATOM 1238 C CA . PHE A 1 158 ? -9.569 -7.576 -15.011 1.00 43.12 158 PHE A CA 1
ATOM 1239 C C . PHE A 1 158 ? -8.467 -8.562 -14.638 1.00 43.12 158 PHE A C 1
ATOM 1241 O O . PHE A 1 158 ? -7.858 -8.477 -13.574 1.00 43.12 158 PHE A O 1
ATOM 1248 N N . VAL A 1 159 ? -8.234 -9.526 -15.527 1.00 41.84 159 VAL A N 1
ATOM 1249 C CA . VAL A 1 159 ? -7.024 -10.346 -15.511 1.00 41.84 159 VAL A CA 1
ATOM 1250 C C . VAL A 1 159 ? -5.966 -9.543 -16.259 1.00 41.84 159 VAL A C 1
ATOM 1252 O O . VAL A 1 159 ? -6.030 -9.421 -17.481 1.00 41.84 159 VAL A O 1
ATOM 1255 N N . ALA A 1 160 ? -5.026 -8.942 -15.534 1.00 37.44 160 ALA A N 1
ATOM 1256 C CA . ALA A 1 160 ? -3.806 -8.447 -16.154 1.00 37.44 160 ALA A CA 1
ATOM 1257 C C . ALA A 1 160 ? -2.914 -9.667 -16.429 1.00 37.44 160 ALA A C 1
ATOM 1259 O O . ALA A 1 160 ? -2.446 -10.302 -15.485 1.00 37.44 160 ALA A O 1
ATOM 1260 N N . ARG A 1 161 ? -2.781 -10.031 -17.708 1.00 35.78 161 ARG A N 1
ATOM 1261 C CA . ARG A 1 161 ? -1.761 -10.974 -18.182 1.00 35.78 161 ARG A CA 1
ATOM 1262 C C . ARG A 1 161 ? -0.416 -10.270 -18.296 1.00 35.78 161 ARG A C 1
ATOM 1264 O O . ARG A 1 161 ? -0.431 -9.063 -18.634 1.00 35.78 161 ARG A O 1
#

Secondary structure (DSSP, 8-state):
-HHHHHHHHH--SSPPPTT-TTTTEEETTBGGGTGGG--S-GGG--HHHHHHHHHHHHHHHTTSSSS--EEE----S-EETTEESS-GGG----------HHHHHHHHHHHHT--HHHHHHHHH-TT-EEPP-SSB--EE---HHHHHHHHH-SS------

Sequence (161 aa):
MRVFLHNYIAQPETPYSINALTDFTAVESAAAFFAPYDARPASAFSTADVQRLRPRVHADLMRLHEDLVFIKTHNAALKIHDVELCTTAVSAGAVYIVRDPRDVAVSYARYTGQSVDQTIAFMGKRGAANRGTDTQVFEYLSSWSAHVQSWIMRPKSFVAR

Mean predicted aligned error: 4.73 Å

pLDDT: mean 91.81, std 11.25, range [35.78, 98.56]

Radius of gyration: 16.47 Å; Cα contacts (8 Å, |Δi|>4): 201; chains: 1; bounding box: 32×34×42 Å

Solvent-accessible surface area (backbone atoms only — not comparable to full-atom values): 9659 Å² total; per-residue (Å²): 107,69,60,54,53,50,38,70,72,67,61,57,98,58,87,65,57,84,89,56,52,68,80,64,31,51,54,72,46,38,20,78,67,49,45,89,79,42,88,67,58,34,52,76,54,50,73,62,55,51,43,73,46,41,58,59,42,54,55,53,54,56,64,76,38,97,74,80,61,50,70,47,75,75,48,24,58,42,52,53,94,90,29,55,66,59,53,61,95,79,46,93,74,85,87,84,88,85,73,64,66,70,60,49,27,55,54,47,10,65,74,73,73,47,52,51,67,59,34,46,53,46,41,64,28,76,76,28,58,52,77,44,34,69,65,26,38,60,37,52,31,31,12,54,67,58,23,53,47,41,68,69,53,79,79,88,81,64,83,75,127

Foldseek 3Di:
DLQVCCCVPVVDPDRDDPVCSVLQEEELFFCVLCCVPDVDQLLPDDPLRCQVCSLVSLVVQCVSDPDDGHYDAQAAQADDPNGGLHNPVNDPADDDDDDDVLVVLVVVCVVVVHDSVVSQVLLQAAQRKDPDDSGGHIGTNGHVVRRVCSRPDPPNDDDDD